Protein AF-A0A3C1GCQ4-F1 (afdb_monomer_lite)

Sequence (114 aa):
MNPYHAIEAIGIVISGLLFYSYTHSWFPPVHPRSRLRRALLNGVAFGGITVAMMIARIEVEPGIFIDARAVPVALIALFEGGPAGLVAALVGAAYRLWLGGSGAWPGVASLIGT

Structure (mmCIF, N/CA/C/O backbone):
data_AF-A0A3C1GCQ4-F1
#
_entry.id   AF-A0A3C1GCQ4-F1
#
loop_
_atom_site.group_PDB
_atom_site.id
_atom_site.type_symbol
_atom_site.label_atom_id
_atom_site.label_alt_id
_atom_site.label_comp_id
_atom_site.label_asym_id
_atom_site.label_entity_id
_atom_site.label_seq_id
_atom_site.pdbx_PDB_ins_code
_atom_site.Cartn_x
_atom_site.Cartn_y
_atom_site.Cartn_z
_atom_site.occupancy
_atom_site.B_iso_or_equiv
_atom_site.auth_seq_id
_atom_site.auth_comp_id
_atom_site.auth_asym_id
_atom_site.auth_atom_id
_atom_site.pdbx_PDB_model_num
ATOM 1 N N . MET A 1 1 ? -4.454 -29.380 18.403 1.00 55.88 1 MET A N 1
ATOM 2 C CA . MET A 1 1 ? -4.109 -28.590 17.201 1.00 55.88 1 MET A CA 1
ATOM 3 C C . MET A 1 1 ? -4.646 -29.342 15.998 1.00 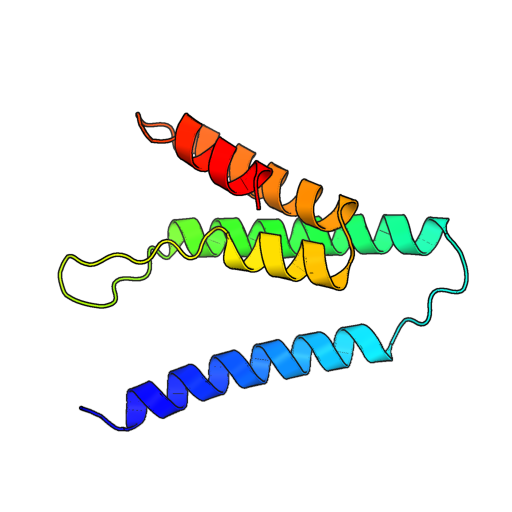55.88 1 MET A C 1
ATOM 5 O O . MET A 1 1 ? -4.299 -30.503 15.827 1.00 55.88 1 MET A O 1
ATOM 9 N N . ASN A 1 2 ? -5.568 -28.740 15.250 1.00 65.25 2 ASN A N 1
ATOM 10 C CA . ASN A 1 2 ? -6.260 -29.403 14.148 1.00 65.25 2 ASN A CA 1
ATOM 11 C C . ASN A 1 2 ? -5.382 -29.373 12.881 1.00 65.25 2 ASN A C 1
ATOM 13 O O . ASN A 1 2 ? -5.068 -28.279 12.411 1.00 65.25 2 ASN A O 1
ATOM 17 N N . PRO A 1 3 ? -5.000 -30.527 12.302 1.00 73.38 3 PRO A N 1
ATOM 18 C CA . PRO A 1 3 ? -4.063 -30.596 11.171 1.00 73.38 3 PRO A CA 1
ATOM 19 C C . PRO A 1 3 ? -4.578 -29.890 9.903 1.00 73.38 3 PRO A C 1
ATOM 21 O O . PRO A 1 3 ? -3.796 -29.505 9.041 1.00 73.38 3 PRO A O 1
ATOM 24 N N . TYR A 1 4 ? -5.887 -29.655 9.823 1.00 74.00 4 TYR A N 1
ATOM 25 C CA . TYR A 1 4 ? -6.570 -28.994 8.711 1.00 74.00 4 TYR A CA 1
ATOM 26 C C . TYR A 1 4 ? -6.123 -27.536 8.495 1.00 74.00 4 TYR A C 1
ATO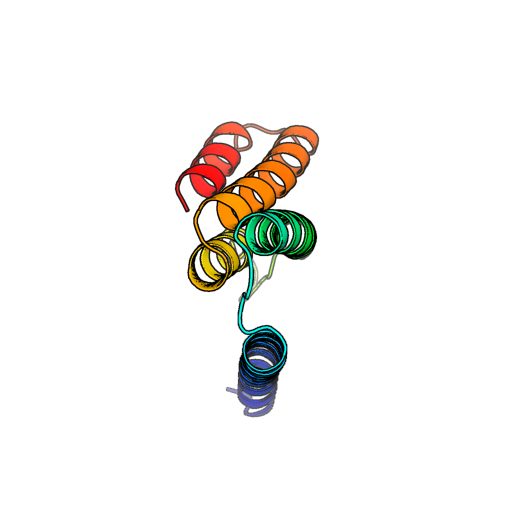M 28 O O . TYR A 1 4 ? -5.943 -27.116 7.358 1.00 74.00 4 TYR A O 1
ATOM 36 N N . HIS A 1 5 ? -5.833 -26.793 9.570 1.00 69.50 5 HIS A N 1
ATOM 37 C CA . HIS A 1 5 ? -5.415 -25.385 9.468 1.00 69.50 5 HIS A CA 1
ATOM 38 C C . HIS A 1 5 ? -3.977 -25.246 8.946 1.00 69.50 5 HIS A C 1
ATOM 40 O O . HIS A 1 5 ? -3.644 -24.291 8.247 1.00 69.50 5 HIS A O 1
ATOM 46 N N . ALA A 1 6 ? -3.117 -26.226 9.250 1.00 75.75 6 ALA A N 1
ATOM 47 C CA . ALA A 1 6 ? -1.756 -26.266 8.724 1.00 75.75 6 ALA A CA 1
ATOM 48 C C . ALA A 1 6 ? -1.759 -26.498 7.204 1.00 75.75 6 ALA A C 1
ATOM 50 O O . ALA A 1 6 ? -0.964 -25.901 6.483 1.00 75.75 6 ALA A O 1
ATOM 51 N N . ILE A 1 7 ? -2.688 -27.322 6.713 1.00 80.69 7 ILE A N 1
ATOM 52 C CA . ILE A 1 7 ? -2.835 -27.621 5.285 1.00 80.69 7 ILE A CA 1
ATOM 53 C C . ILE A 1 7 ? -3.346 -26.392 4.515 1.00 80.69 7 ILE A C 1
ATOM 55 O O . ILE A 1 7 ? -2.807 -26.078 3.454 1.00 80.69 7 ILE A O 1
ATOM 59 N N . GLU A 1 8 ? -4.316 -25.652 5.060 1.00 75.50 8 GLU A N 1
ATOM 60 C CA . GLU A 1 8 ? -4.823 -24.412 4.448 1.00 75.50 8 GLU A CA 1
ATOM 61 C C . GLU A 1 8 ? -3.738 -23.329 4.346 1.00 75.50 8 GLU A C 1
ATOM 63 O O . GLU A 1 8 ? -3.557 -22.726 3.284 1.00 75.50 8 GLU A O 1
ATOM 68 N N . ALA A 1 9 ? -2.945 -23.140 5.406 1.00 75.81 9 ALA A N 1
ATOM 69 C CA . ALA A 1 9 ? -1.842 -22.179 5.412 1.00 75.81 9 ALA A CA 1
ATOM 70 C C . ALA A 1 9 ? -0.760 -22.524 4.372 1.00 75.81 9 ALA A C 1
ATOM 72 O O . ALA A 1 9 ? -0.289 -21.649 3.642 1.00 75.81 9 ALA A O 1
ATOM 73 N N . ILE A 1 10 ? -0.401 -23.806 4.252 1.00 82.31 10 ILE A N 1
ATOM 74 C CA . ILE A 1 10 ? 0.576 -24.280 3.260 1.00 82.31 10 ILE A CA 1
ATOM 75 C C . ILE A 1 10 ? 0.048 -24.073 1.831 1.00 82.31 10 ILE A C 1
ATOM 77 O O . ILE A 1 10 ? 0.799 -23.638 0.956 1.00 82.31 10 ILE A O 1
ATOM 81 N N . GLY A 1 11 ? -1.245 -24.313 1.591 1.00 81.75 11 GLY A N 1
ATOM 82 C CA . GLY A 1 11 ? -1.873 -24.122 0.279 1.00 81.75 11 GLY A CA 1
ATOM 83 C C . GLY A 1 11 ? -1.862 -22.666 -0.196 1.00 81.75 11 GLY A C 1
ATOM 84 O O . GLY A 1 11 ? -1.582 -22.396 -1.369 1.00 81.75 11 GLY A O 1
ATOM 85 N N . ILE A 1 12 ? -2.092 -21.718 0.716 1.00 79.31 12 ILE A N 1
ATOM 86 C CA . ILE A 1 12 ? -2.036 -20.278 0.417 1.00 79.31 12 ILE A CA 1
ATOM 87 C C . ILE A 1 12 ? -0.607 -19.863 0.040 1.00 79.31 12 ILE A C 1
ATOM 89 O O . ILE A 1 12 ? -0.405 -19.172 -0.962 1.00 79.31 12 ILE A O 1
ATOM 93 N N . VAL A 1 13 ? 0.393 -20.339 0.788 1.00 78.12 13 VAL A N 1
ATOM 94 C CA . VAL A 1 13 ? 1.812 -20.043 0.527 1.00 78.12 13 VAL A CA 1
ATOM 95 C C . VAL A 1 13 ? 2.258 -20.606 -0.824 1.00 78.12 13 VAL A C 1
ATOM 97 O O . VAL A 1 13 ? 2.884 -19.894 -1.612 1.00 78.12 13 VAL A O 1
ATOM 100 N N . ILE A 1 14 ? 1.889 -21.852 -1.132 1.00 80.25 14 ILE A N 1
ATOM 101 C CA . ILE A 1 14 ? 2.220 -22.499 -2.410 1.00 80.25 14 ILE A CA 1
ATOM 102 C C . ILE A 1 14 ? 1.536 -21.784 -3.582 1.00 80.25 14 ILE A C 1
ATOM 104 O O . ILE A 1 14 ? 2.172 -21.562 -4.611 1.00 80.25 14 ILE A O 1
ATOM 108 N N . SER A 1 15 ? 0.282 -21.357 -3.426 1.00 73.44 15 SER A N 1
ATOM 109 C CA . SER A 1 15 ? -0.444 -20.617 -4.469 1.00 73.44 15 SER A CA 1
ATOM 110 C C . SER A 1 15 ? 0.210 -19.264 -4.771 1.00 73.44 15 SER A C 1
ATOM 112 O O . SER A 1 15 ? 0.353 -18.899 -5.937 1.00 73.44 15 SER A O 1
ATOM 114 N N . GLY A 1 16 ? 0.687 -18.555 -3.740 1.00 69.06 16 GLY A N 1
ATOM 115 C CA . GLY A 1 16 ? 1.456 -17.317 -3.903 1.00 69.06 16 GLY A CA 1
ATOM 116 C C . GLY A 1 16 ? 2.803 -17.534 -4.604 1.00 69.06 16 GLY A C 1
ATOM 117 O O . GLY A 1 16 ? 3.165 -16.772 -5.501 1.00 69.06 16 GLY A O 1
ATOM 118 N N . LEU A 1 17 ? 3.516 -18.611 -4.256 1.00 69.69 17 LEU A N 1
ATOM 119 C CA . LEU A 1 17 ? 4.782 -19.007 -4.890 1.00 69.69 17 LEU A CA 1
ATOM 120 C C . LEU A 1 17 ? 4.605 -19.389 -6.363 1.00 69.69 17 LEU A C 1
ATOM 122 O O . LEU A 1 17 ? 5.409 -18.988 -7.206 1.00 69.69 17 LEU A O 1
ATOM 126 N N . LEU A 1 18 ? 3.543 -20.129 -6.687 1.00 71.50 18 LEU A N 1
ATOM 127 C CA . LEU A 1 18 ? 3.219 -20.516 -8.059 1.00 71.50 18 LEU A CA 1
ATOM 128 C C . LEU A 1 18 ? 2.782 -19.315 -8.895 1.00 71.50 18 LEU A C 1
ATOM 130 O O . LEU A 1 18 ? 3.232 -19.171 -10.029 1.00 71.50 18 LEU A O 1
ATOM 134 N N . PHE A 1 19 ? 1.983 -18.411 -8.329 1.00 74.06 19 PHE A N 1
ATOM 135 C CA . PHE A 1 19 ? 1.616 -17.158 -8.985 1.00 74.06 19 PHE A CA 1
ATOM 136 C C . PHE A 1 19 ? 2.849 -16.293 -9.289 1.00 74.06 19 PHE A C 1
ATOM 138 O O . PHE A 1 19 ? 2.999 -15.772 -10.399 1.00 74.06 19 PHE A O 1
ATOM 145 N N . TYR A 1 20 ? 3.778 -16.201 -8.334 1.00 69.44 20 TYR A N 1
ATOM 146 C CA . TYR A 1 20 ? 5.049 -15.509 -8.522 1.00 69.44 20 TYR A CA 1
ATOM 147 C C . TYR A 1 20 ? 5.923 -16.170 -9.604 1.00 69.44 20 TYR A C 1
ATOM 149 O O . TYR A 1 20 ? 6.409 -15.490 -10.511 1.00 69.44 20 TYR A O 1
ATOM 157 N N . SER A 1 21 ? 6.069 -17.499 -9.568 1.00 67.81 21 SER A N 1
ATOM 158 C CA . SER A 1 21 ? 6.843 -18.272 -10.553 1.00 67.81 21 SER A CA 1
ATOM 159 C C . SER A 1 21 ? 6.270 -18.150 -11.973 1.00 67.81 21 SER A C 1
ATOM 161 O O . SER A 1 21 ? 7.009 -17.948 -12.944 1.00 67.81 21 SER A O 1
ATOM 163 N N . TYR A 1 22 ? 4.941 -18.178 -12.099 1.00 66.44 22 TYR A N 1
ATOM 164 C CA . TYR A 1 22 ? 4.249 -17.993 -13.371 1.00 66.44 22 TYR A CA 1
ATOM 165 C C . TYR A 1 22 ? 4.456 -16.578 -13.926 1.00 66.44 22 TYR A C 1
ATOM 167 O O . TYR A 1 22 ? 4.734 -16.404 -15.110 1.00 66.44 22 TYR A O 1
ATOM 175 N N . THR A 1 23 ? 4.432 -15.567 -13.054 1.00 60.25 23 THR A N 1
ATOM 176 C CA . THR A 1 23 ? 4.666 -14.166 -13.437 1.00 60.25 23 THR A CA 1
ATOM 177 C C . THR A 1 23 ? 6.120 -13.913 -13.862 1.00 60.25 23 THR A C 1
ATOM 179 O O . THR A 1 23 ? 6.365 -13.180 -14.822 1.00 60.25 23 THR A O 1
ATOM 182 N N . HIS A 1 24 ? 7.095 -14.547 -13.202 1.00 57.09 24 HIS A N 1
ATOM 183 C CA . HIS A 1 24 ? 8.521 -14.378 -13.502 1.00 57.09 24 HIS A CA 1
ATOM 184 C C . HIS A 1 24 ? 8.951 -15.059 -14.818 1.00 57.09 24 HIS A C 1
ATOM 186 O O . HIS A 1 24 ? 9.833 -14.557 -15.515 1.00 57.09 24 HIS A O 1
ATOM 192 N N . SER A 1 25 ? 8.330 -16.186 -15.190 1.00 59.47 25 SER A N 1
ATOM 193 C CA . SER A 1 25 ? 8.714 -16.950 -16.394 1.00 59.47 25 SER A CA 1
ATOM 194 C C . SER A 1 25 ? 8.242 -16.339 -17.722 1.00 59.47 25 SER A C 1
ATOM 196 O O . SER A 1 25 ? 8.822 -16.640 -18.763 1.00 59.47 25 SER A O 1
ATOM 198 N N . TRP A 1 26 ? 7.243 -15.449 -17.707 1.00 52.25 26 TRP A N 1
ATOM 199 C CA . TRP A 1 26 ? 6.629 -14.921 -18.935 1.00 52.25 26 TRP A CA 1
ATOM 200 C C . TRP A 1 26 ? 7.232 -13.613 -19.474 1.00 52.25 26 TRP A C 1
ATOM 202 O O . TRP A 1 26 ? 6.909 -13.227 -20.597 1.00 52.25 26 TRP A O 1
ATOM 212 N N . PHE A 1 27 ? 8.110 -12.911 -18.742 1.00 45.22 27 PHE A N 1
ATOM 213 C CA . PHE A 1 27 ? 8.571 -11.577 -19.169 1.00 45.22 27 PHE A CA 1
ATOM 214 C C . PHE A 1 27 ? 10.066 -11.303 -18.938 1.00 45.22 27 PHE A C 1
ATOM 216 O O . PHE A 1 27 ? 10.408 -10.450 -18.109 1.00 45.22 27 PHE A O 1
ATOM 223 N N . PRO A 1 28 ? 10.978 -11.916 -19.718 1.00 52.94 28 PRO A N 1
ATOM 224 C CA . PRO A 1 28 ? 12.326 -11.378 -19.866 1.00 52.94 28 PRO A CA 1
ATOM 225 C C . PRO A 1 28 ? 12.225 -9.945 -20.439 1.00 52.94 28 PRO A C 1
ATOM 227 O O . PRO A 1 28 ? 11.665 -9.737 -21.518 1.00 52.94 28 PRO A O 1
ATOM 230 N N . PRO A 1 29 ? 12.680 -8.907 -19.717 1.00 52.66 29 PRO A N 1
ATOM 231 C CA . PRO A 1 29 ? 12.478 -7.527 -20.136 1.00 52.66 29 PRO A CA 1
ATOM 232 C C . PRO A 1 29 ? 13.458 -7.153 -21.251 1.00 52.66 29 PRO A C 1
ATOM 234 O O . PRO A 1 29 ? 14.650 -7.011 -21.003 1.00 52.66 29 PRO A O 1
ATOM 237 N N . VAL A 1 30 ? 12.938 -6.937 -22.462 1.00 59.62 30 VAL A N 1
ATOM 238 C CA . VAL A 1 30 ? 13.737 -6.519 -23.629 1.00 59.62 30 VAL A CA 1
ATOM 239 C C . VAL A 1 30 ? 13.925 -4.985 -23.693 1.00 59.62 30 VAL A C 1
ATOM 241 O O . VAL A 1 30 ? 14.829 -4.532 -24.380 1.00 59.62 30 VAL A O 1
ATOM 244 N N . HIS A 1 31 ? 13.134 -4.158 -22.974 1.00 61.78 31 HIS A N 1
ATOM 245 C CA . HIS A 1 31 ? 13.255 -2.678 -22.974 1.00 61.78 31 HIS A CA 1
ATOM 246 C C . HIS A 1 31 ? 12.937 -2.000 -21.608 1.00 61.78 31 HIS A C 1
ATOM 248 O O . HIS A 1 31 ? 12.029 -2.439 -20.900 1.00 61.78 31 HIS A O 1
ATOM 254 N N . PRO A 1 32 ? 13.583 -0.868 -21.239 1.00 61.72 32 PRO A N 1
ATOM 255 C CA . PRO A 1 32 ? 13.376 -0.188 -19.945 1.00 61.72 32 PRO A CA 1
ATOM 256 C C . PRO A 1 32 ? 11.968 0.397 -19.724 1.00 61.72 32 PRO A C 1
ATOM 258 O O . PRO A 1 32 ? 11.440 0.354 -18.613 1.00 61.72 32 PRO A O 1
ATOM 261 N N . ARG A 1 33 ? 11.319 0.922 -20.775 1.00 72.12 33 ARG A N 1
ATOM 262 C CA . ARG A 1 33 ? 9.962 1.503 -20.675 1.00 72.12 33 ARG A CA 1
ATOM 263 C C . ARG A 1 33 ? 8.882 0.460 -20.371 1.00 72.12 33 ARG A C 1
ATOM 265 O O . ARG A 1 33 ? 7.917 0.779 -19.679 1.00 72.12 33 ARG A O 1
ATOM 272 N N . SER A 1 34 ? 9.030 -0.776 -20.854 1.00 75.06 34 SER A N 1
ATOM 273 C CA . SER A 1 34 ? 8.065 -1.842 -20.558 1.00 75.06 34 SER A CA 1
ATOM 274 C C . SER A 1 34 ? 8.192 -2.343 -19.118 1.00 75.06 34 SER A C 1
ATOM 276 O O . SER A 1 34 ? 7.170 -2.658 -18.510 1.00 75.06 34 SER A O 1
ATOM 278 N N . ARG A 1 35 ? 9.406 -2.323 -18.542 1.00 78.00 35 ARG A N 1
ATOM 279 C CA . ARG A 1 35 ? 9.632 -2.599 -17.112 1.00 78.00 35 ARG A CA 1
ATOM 280 C C . ARG A 1 35 ? 8.867 -1.634 -16.220 1.00 78.00 35 ARG A C 1
ATOM 282 O O . ARG A 1 35 ? 8.152 -2.090 -15.339 1.00 78.00 35 ARG A O 1
ATOM 289 N N . LEU A 1 36 ? 8.976 -0.324 -16.462 1.00 83.06 36 LEU A N 1
ATOM 290 C CA . LEU A 1 36 ? 8.287 0.662 -15.626 1.00 83.06 36 LEU A CA 1
ATOM 291 C C . LEU A 1 36 ? 6.767 0.488 -15.706 1.00 83.06 36 LEU A C 1
ATOM 293 O O . LEU A 1 36 ? 6.102 0.453 -14.680 1.00 83.06 36 LEU A O 1
ATOM 297 N N . ARG A 1 37 ? 6.213 0.304 -16.912 1.00 84.38 37 ARG A N 1
ATOM 298 C CA . ARG A 1 37 ? 4.768 0.082 -17.073 1.00 84.38 37 ARG A CA 1
ATOM 299 C C . ARG A 1 37 ? 4.292 -1.163 -16.320 1.00 84.38 37 ARG A C 1
ATOM 301 O O . ARG A 1 37 ? 3.242 -1.119 -15.689 1.00 84.38 37 ARG A O 1
ATOM 308 N N . ARG A 1 38 ? 5.064 -2.254 -16.370 1.00 84.06 38 ARG A N 1
ATOM 309 C CA . ARG A 1 38 ? 4.755 -3.487 -15.636 1.00 84.06 38 ARG A CA 1
ATOM 310 C C . ARG A 1 38 ? 4.834 -3.277 -14.123 1.00 84.06 38 ARG A C 1
ATOM 312 O O . ARG A 1 38 ? 3.894 -3.641 -13.429 1.00 84.06 38 ARG A O 1
ATOM 319 N N . ALA A 1 39 ? 5.887 -2.619 -13.640 1.00 86.94 39 ALA A N 1
ATOM 320 C CA . ALA A 1 39 ? 6.058 -2.283 -12.230 1.00 86.94 39 ALA A CA 1
ATOM 321 C C . ALA A 1 39 ? 4.886 -1.446 -11.690 1.00 86.94 39 ALA A C 1
ATOM 323 O O . ALA A 1 39 ? 4.369 -1.740 -10.619 1.00 86.94 39 ALA A O 1
ATOM 324 N N . LEU A 1 40 ? 4.411 -0.452 -12.449 1.00 90.06 40 LEU A N 1
ATOM 325 C CA . LEU A 1 40 ? 3.255 0.360 -12.054 1.00 90.06 40 LEU A CA 1
ATOM 326 C C . LEU A 1 40 ? 1.959 -0.465 -12.003 1.00 90.06 40 LEU A C 1
ATOM 328 O O . LEU A 1 40 ? 1.228 -0.379 -11.021 1.00 90.06 40 LEU A O 1
ATOM 332 N N . LEU A 1 41 ? 1.682 -1.283 -13.026 1.00 88.94 41 LEU A N 1
ATOM 333 C CA . LEU A 1 41 ? 0.484 -2.136 -13.065 1.00 88.94 41 LEU A CA 1
ATOM 334 C C . LEU A 1 41 ? 0.468 -3.142 -11.907 1.00 88.94 41 LEU A C 1
ATOM 336 O O . LEU A 1 41 ? -0.533 -3.266 -11.201 1.00 88.94 41 LEU A O 1
ATOM 340 N N . ASN A 1 42 ? 1.597 -3.810 -11.683 1.00 85.69 42 ASN A N 1
ATOM 341 C CA . ASN A 1 42 ? 1.751 -4.787 -10.612 1.00 85.69 42 ASN A CA 1
ATOM 342 C C . ASN A 1 42 ? 1.717 -4.115 -9.231 1.00 85.69 42 ASN A C 1
ATOM 344 O O . ASN A 1 42 ? 1.085 -4.637 -8.316 1.00 85.69 42 ASN A O 1
ATOM 348 N N . GLY A 1 43 ? 2.296 -2.919 -9.09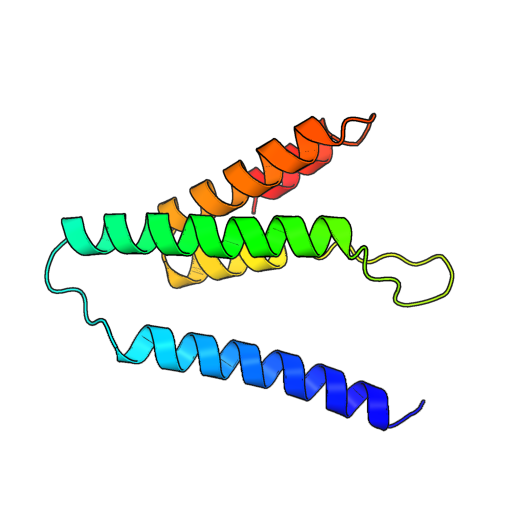7 1.00 92.56 43 GLY A N 1
ATOM 349 C CA . GLY A 1 43 ? 2.193 -2.098 -7.892 1.00 92.56 43 GLY A CA 1
ATOM 350 C C . GLY A 1 43 ? 0.749 -1.724 -7.550 1.00 92.56 43 GLY A C 1
ATOM 351 O O . GLY A 1 43 ? 0.344 -1.859 -6.399 1.00 92.56 43 GLY A O 1
ATOM 352 N N . VAL A 1 44 ? -0.072 -1.330 -8.532 1.00 92.94 44 VAL A N 1
ATOM 353 C CA . VAL A 1 44 ? -1.505 -1.055 -8.296 1.00 92.94 44 VAL A CA 1
ATOM 354 C C . VAL A 1 44 ? -2.243 -2.319 -7.853 1.00 92.94 44 VAL A C 1
ATOM 356 O O . VAL A 1 44 ? -3.011 -2.271 -6.892 1.00 92.94 44 VAL A O 1
ATOM 359 N N . ALA A 1 45 ? -1.990 -3.455 -8.510 1.00 90.38 45 ALA A N 1
ATOM 360 C CA . ALA A 1 45 ? -2.623 -4.724 -8.158 1.00 90.38 45 ALA A CA 1
ATOM 361 C C . ALA A 1 45 ? -2.293 -5.149 -6.716 1.00 90.38 45 ALA A C 1
ATOM 363 O O . ALA A 1 45 ? -3.199 -5.440 -5.933 1.00 90.38 45 ALA A O 1
ATOM 364 N N . PHE A 1 46 ? -1.013 -5.110 -6.331 1.00 91.69 46 PHE A N 1
ATOM 365 C CA . PHE A 1 46 ? -0.583 -5.429 -4.966 1.00 91.69 46 PHE A CA 1
ATOM 366 C C . PHE A 1 46 ? -1.033 -4.381 -3.943 1.00 91.69 46 PHE A C 1
ATOM 368 O O . PHE A 1 46 ? -1.372 -4.746 -2.820 1.00 91.69 46 PHE A O 1
ATOM 375 N N . GLY A 1 47 ? -1.149 -3.111 -4.334 1.00 93.31 47 GLY A N 1
ATOM 376 C CA . GLY A 1 47 ? -1.802 -2.083 -3.524 1.00 93.31 47 GLY A CA 1
ATOM 377 C C . GLY A 1 47 ? -3.260 -2.430 -3.208 1.00 93.31 47 GLY A C 1
ATOM 378 O O . GLY A 1 47 ? -3.699 -2.282 -2.069 1.00 93.31 47 GLY A O 1
ATOM 379 N N . GLY A 1 48 ? -3.996 -2.979 -4.179 1.00 92.50 48 GLY A N 1
ATOM 380 C CA . GLY A 1 48 ? -5.341 -3.521 -3.962 1.00 92.50 48 GLY A CA 1
ATOM 381 C C . GLY A 1 48 ? -5.364 -4.687 -2.967 1.00 92.50 48 GLY A C 1
ATOM 382 O O . GLY A 1 48 ? -6.229 -4.735 -2.093 1.00 92.50 48 GLY A O 1
ATOM 383 N N . ILE A 1 49 ? -4.377 -5.587 -3.030 1.00 91.19 49 ILE A N 1
ATOM 384 C CA . ILE A 1 49 ? -4.224 -6.681 -2.053 1.00 91.19 49 ILE A CA 1
ATOM 385 C C . ILE A 1 49 ? -3.928 -6.121 -0.654 1.00 91.19 49 ILE A C 1
ATOM 387 O O . ILE A 1 49 ? -4.511 -6.584 0.325 1.00 91.19 49 ILE A O 1
ATOM 391 N N . THR A 1 50 ? -3.086 -5.091 -0.540 1.00 93.25 50 THR A N 1
ATOM 392 C CA . THR A 1 50 ? -2.845 -4.386 0.729 1.00 93.25 50 THR A CA 1
ATOM 393 C C . THR A 1 50 ? -4.137 -3.815 1.310 1.00 93.25 50 THR A C 1
ATOM 395 O O . THR A 1 50 ? -4.388 -3.976 2.505 1.00 93.25 50 THR A O 1
ATOM 398 N N . VAL A 1 51 ? -4.992 -3.205 0.486 1.00 92.56 51 VAL A N 1
ATOM 399 C CA . VAL A 1 51 ? -6.315 -2.726 0.922 1.00 92.56 51 VAL A CA 1
ATOM 400 C C . VAL A 1 51 ? -7.195 -3.884 1.397 1.00 92.56 51 VAL A C 1
ATOM 402 O O . VAL A 1 51 ? -7.784 -3.799 2.474 1.00 92.56 51 VAL A O 1
ATOM 405 N N . ALA A 1 52 ? -7.235 -4.993 0.656 1.00 89.94 52 ALA A N 1
ATOM 406 C CA . ALA A 1 52 ? -7.984 -6.182 1.059 1.00 89.94 52 ALA A CA 1
ATOM 407 C C . ALA A 1 52 ? -7.498 -6.742 2.410 1.00 89.94 52 ALA A C 1
ATOM 409 O O . ALA A 1 52 ? -8.320 -7.063 3.266 1.00 89.94 52 ALA A O 1
ATOM 410 N N . MET A 1 53 ? -6.181 -6.778 2.648 1.00 87.00 53 MET A N 1
ATOM 411 C CA . MET A 1 53 ? -5.593 -7.179 3.935 1.00 87.00 53 MET A CA 1
ATOM 412 C C . MET A 1 53 ? -5.995 -6.240 5.081 1.00 87.00 53 MET A C 1
ATOM 414 O O . MET A 1 53 ? -6.282 -6.703 6.185 1.00 87.00 53 MET A O 1
ATOM 418 N N . MET A 1 54 ? -6.067 -4.928 4.830 1.00 87.31 54 MET A N 1
ATOM 419 C CA . MET A 1 54 ? -6.543 -3.968 5.834 1.00 87.31 54 MET A CA 1
ATOM 420 C C . MET A 1 54 ? -8.021 -4.163 6.185 1.00 87.31 54 MET A C 1
ATOM 422 O O . MET A 1 54 ? -8.399 -3.941 7.334 1.00 87.31 54 MET A O 1
ATOM 426 N N . ILE A 1 55 ? -8.849 -4.563 5.215 1.00 86.00 55 ILE A N 1
ATOM 427 C CA . ILE A 1 55 ? -10.275 -4.844 5.433 1.00 86.00 55 ILE A CA 1
ATOM 428 C C . ILE A 1 55 ? -10.449 -6.155 6.200 1.00 86.00 55 ILE A C 1
ATOM 430 O O . ILE A 1 55 ? -11.214 -6.197 7.161 1.00 86.00 55 ILE A O 1
ATOM 434 N N . ALA A 1 56 ? -9.726 -7.200 5.789 1.00 81.00 56 ALA A N 1
ATOM 435 C CA . ALA A 1 56 ? -9.881 -8.550 6.315 1.00 81.00 56 ALA A CA 1
ATOM 436 C C . ALA A 1 56 ? -9.551 -8.667 7.808 1.00 81.00 56 ALA A C 1
ATOM 438 O O . ALA A 1 56 ? -10.119 -9.540 8.451 1.00 81.00 56 ALA A O 1
ATOM 439 N N . ARG A 1 57 ? -8.658 -7.810 8.342 1.00 74.62 57 ARG A N 1
ATOM 440 C CA . ARG A 1 57 ? -8.224 -7.791 9.757 1.00 74.62 57 ARG A CA 1
ATOM 441 C C . ARG A 1 57 ? -8.119 -9.200 10.348 1.00 74.62 57 ARG A C 1
ATOM 443 O O . ARG A 1 57 ? -8.957 -9.612 11.141 1.00 74.62 57 ARG A O 1
ATOM 450 N N . ILE A 1 58 ? -7.087 -9.925 9.925 1.00 70.44 58 ILE A N 1
ATOM 451 C CA . ILE A 1 58 ? -6.908 -11.345 10.239 1.00 70.44 58 ILE A CA 1
ATOM 452 C C . ILE A 1 58 ? -6.795 -11.533 11.759 1.00 70.44 58 ILE A C 1
ATOM 454 O O . ILE A 1 58 ? -5.801 -11.136 12.370 1.00 70.44 58 ILE A O 1
ATOM 458 N N . GLU A 1 59 ? -7.823 -12.133 12.354 1.00 76.50 59 GLU A N 1
ATOM 459 C CA . GLU A 1 59 ? -7.856 -12.558 13.753 1.00 76.50 59 GLU A CA 1
ATOM 460 C C . GLU A 1 59 ? -7.296 -13.979 13.850 1.00 76.50 59 GLU A C 1
ATOM 462 O O . GLU A 1 59 ? -7.750 -14.882 13.147 1.00 76.50 59 GLU A O 1
ATOM 467 N N . VAL A 1 60 ? -6.269 -14.167 14.678 1.00 75.00 60 VAL A N 1
ATOM 468 C CA . VAL A 1 60 ? -5.568 -15.459 14.813 1.00 75.00 60 VAL A CA 1
ATOM 469 C C . VAL A 1 60 ? -5.971 -16.183 16.091 1.00 75.00 60 VAL A C 1
ATOM 471 O O . VAL A 1 60 ? -6.086 -17.405 16.100 1.00 75.00 60 VAL A O 1
ATOM 474 N N . GLU A 1 61 ? -6.255 -15.423 17.143 1.00 76.88 61 GLU A N 1
ATOM 475 C CA . GLU A 1 61 ? -6.891 -15.882 18.376 1.00 76.88 61 GLU A CA 1
ATOM 476 C C . GLU A 1 61 ? -7.920 -14.834 18.813 1.00 76.88 61 GLU A C 1
ATOM 478 O O . GLU A 1 61 ? -7.795 -13.684 18.387 1.00 76.88 61 GLU A O 1
ATOM 483 N N . PRO A 1 62 ? -8.902 -15.179 19.670 1.00 78.12 62 PRO A N 1
ATOM 484 C CA . PRO A 1 62 ? -9.890 -14.223 20.160 1.00 78.12 62 PRO A CA 1
ATOM 485 C C . PRO A 1 62 ? -9.230 -12.951 20.718 1.00 78.12 62 PRO A C 1
ATOM 487 O O . PRO A 1 62 ? -8.563 -12.985 21.753 1.00 78.12 62 PRO A O 1
ATOM 490 N N . GLY A 1 63 ? -9.402 -11.828 20.020 1.00 75.88 63 GLY A N 1
ATOM 491 C CA . GLY A 1 63 ? -8.817 -10.529 20.370 1.00 75.88 63 GLY A CA 1
ATOM 492 C C . GLY A 1 63 ? -7.371 -10.280 19.906 1.00 75.88 63 GLY A C 1
ATOM 493 O O . GLY A 1 63 ? -6.866 -9.176 20.124 1.00 75.88 63 GLY A O 1
ATOM 494 N N . ILE A 1 64 ? -6.707 -11.238 19.246 1.00 75.88 64 ILE A N 1
ATOM 495 C CA . ILE A 1 64 ? -5.364 -11.080 18.658 1.00 75.88 64 ILE A CA 1
ATOM 496 C C . ILE A 1 64 ? -5.480 -10.889 17.143 1.00 75.88 64 ILE A C 1
ATOM 498 O O . ILE A 1 64 ? -5.725 -11.831 16.387 1.00 75.88 64 ILE A O 1
ATOM 502 N N . PHE A 1 65 ? -5.225 -9.660 16.694 1.00 77.88 65 PHE A N 1
ATOM 503 C CA . PHE A 1 65 ? -5.224 -9.288 15.280 1.00 77.88 65 PHE A CA 1
ATOM 504 C C . PHE A 1 65 ? -3.798 -9.183 14.741 1.00 77.88 65 PHE A C 1
ATOM 506 O O . PHE A 1 65 ? -2.956 -8.503 15.332 1.00 77.88 65 PHE A O 1
ATOM 513 N N . ILE A 1 66 ? -3.540 -9.800 13.587 1.00 77.81 66 ILE A N 1
ATOM 514 C CA . ILE A 1 66 ? -2.276 -9.649 12.862 1.00 77.81 66 ILE A CA 1
ATOM 515 C C . ILE A 1 66 ? -2.402 -8.564 11.795 1.00 77.81 66 ILE A C 1
ATOM 517 O O . ILE A 1 66 ? -3.338 -8.530 10.994 1.00 77.81 66 ILE A O 1
ATOM 521 N N . ASP A 1 67 ? -1.398 -7.693 11.753 1.00 80.81 67 ASP A N 1
ATOM 522 C CA . ASP A 1 67 ? -1.272 -6.647 10.750 1.00 80.81 67 ASP A CA 1
ATOM 523 C C . ASP A 1 67 ? -0.524 -7.145 9.503 1.00 80.81 67 ASP A C 1
ATOM 525 O O . ASP A 1 67 ? 0.697 -7.046 9.394 1.00 80.81 67 ASP A O 1
ATOM 529 N N . ALA A 1 68 ? -1.270 -7.684 8.540 1.00 83.88 68 ALA A N 1
ATOM 530 C CA . ALA A 1 68 ? -0.713 -8.221 7.298 1.00 83.88 68 ALA A CA 1
ATOM 531 C C . ALA A 1 68 ? -0.539 -7.167 6.182 1.00 83.88 68 ALA A C 1
ATOM 533 O O . ALA A 1 68 ? -0.187 -7.514 5.052 1.00 83.88 68 ALA A O 1
ATOM 534 N N . ARG A 1 69 ? -0.780 -5.874 6.450 1.00 88.94 69 ARG A N 1
ATOM 535 C CA . ARG A 1 69 ? -0.878 -4.848 5.391 1.00 88.94 69 ARG A CA 1
ATOM 536 C C . ARG A 1 69 ? 0.433 -4.585 4.637 1.00 88.94 69 ARG A C 1
ATOM 538 O O . ARG A 1 69 ? 0.395 -4.196 3.471 1.00 88.94 69 ARG A O 1
ATOM 545 N N . ALA A 1 70 ? 1.573 -4.789 5.299 1.00 89.50 70 ALA A N 1
ATOM 546 C CA . ALA A 1 70 ? 2.905 -4.565 4.732 1.00 89.50 70 ALA A CA 1
ATOM 547 C C . ALA A 1 70 ? 3.362 -5.709 3.811 1.00 89.50 70 ALA A C 1
ATOM 549 O O . ALA A 1 70 ? 4.202 -5.504 2.940 1.00 89.50 70 ALA A O 1
ATOM 550 N N . VAL A 1 71 ? 2.783 -6.907 3.955 1.00 89.94 71 VAL A N 1
ATOM 551 C CA . VAL A 1 71 ? 3.220 -8.101 3.216 1.00 89.94 71 VAL A CA 1
ATOM 552 C C . VAL A 1 71 ? 3.135 -7.906 1.695 1.00 89.94 71 VAL A C 1
ATOM 554 O O . VAL A 1 71 ? 4.135 -8.155 1.021 1.00 89.94 71 VAL A O 1
ATOM 557 N N . PRO A 1 72 ? 2.023 -7.412 1.112 1.00 89.88 72 PRO A N 1
ATOM 558 C CA . PRO A 1 72 ? 1.948 -7.236 -0.337 1.00 89.88 72 PRO A CA 1
ATOM 559 C C . PRO A 1 72 ? 2.897 -6.139 -0.847 1.00 89.88 72 PRO A C 1
ATOM 561 O O . PRO A 1 72 ? 3.467 -6.285 -1.926 1.00 89.88 72 PRO A O 1
ATOM 564 N N . VAL A 1 73 ? 3.121 -5.078 -0.060 1.00 92.69 73 VAL A N 1
ATOM 565 C CA . VAL A 1 73 ? 4.069 -4.000 -0.394 1.00 92.69 73 VAL A CA 1
ATOM 566 C C . VAL A 1 73 ? 5.499 -4.540 -0.455 1.00 92.69 73 VAL A C 1
ATOM 568 O O . VAL A 1 73 ? 6.178 -4.349 -1.463 1.00 92.69 73 VAL A O 1
ATOM 571 N N . ALA A 1 74 ? 5.928 -5.285 0.568 1.00 90.19 74 ALA A N 1
ATOM 572 C CA . ALA A 1 74 ? 7.262 -5.881 0.621 1.00 90.19 74 ALA A CA 1
ATOM 573 C C . ALA A 1 74 ? 7.497 -6.859 -0.539 1.00 90.19 74 ALA A C 1
ATOM 575 O O . ALA A 1 74 ? 8.546 -6.832 -1.183 1.00 90.19 74 ALA A O 1
ATOM 576 N N . LEU A 1 75 ? 6.505 -7.703 -0.844 1.00 87.94 75 LEU A N 1
ATOM 577 C CA . LEU A 1 75 ? 6.609 -8.680 -1.928 1.00 87.94 75 LEU A CA 1
ATOM 578 C C . LEU A 1 75 ? 6.757 -8.002 -3.289 1.00 87.94 75 LEU A C 1
ATOM 580 O O . LEU A 1 75 ? 7.620 -8.386 -4.077 1.00 87.94 75 LEU A O 1
ATOM 584 N N . ILE A 1 76 ? 5.958 -6.973 -3.576 1.00 89.81 76 ILE A N 1
ATOM 585 C CA . ILE A 1 76 ? 6.044 -6.314 -4.879 1.00 89.81 76 ILE A CA 1
ATOM 586 C C . ILE A 1 76 ? 7.283 -5.426 -5.008 1.00 89.81 76 ILE A C 1
ATOM 588 O O . ILE A 1 76 ? 7.865 -5.355 -6.091 1.00 89.81 76 ILE A O 1
ATOM 592 N N . ALA A 1 77 ? 7.737 -4.817 -3.909 1.00 89.56 77 ALA A N 1
ATOM 593 C CA . ALA A 1 77 ? 9.016 -4.118 -3.856 1.00 89.56 77 ALA A CA 1
ATOM 594 C C . ALA A 1 77 ? 10.185 -5.074 -4.143 1.00 89.56 77 ALA A C 1
ATOM 596 O O . ALA A 1 77 ? 11.079 -4.736 -4.920 1.00 89.56 77 ALA A O 1
ATOM 597 N N . LEU A 1 78 ? 10.149 -6.283 -3.574 1.00 84.06 78 LEU A N 1
ATOM 598 C CA . LEU A 1 78 ? 11.161 -7.316 -3.788 1.00 84.06 78 LEU A CA 1
ATOM 599 C C . LEU A 1 78 ? 11.175 -7.825 -5.239 1.00 84.06 78 LEU A C 1
ATOM 601 O O . LEU A 1 78 ? 12.246 -8.029 -5.808 1.00 84.06 78 LEU A O 1
ATOM 605 N N . PHE A 1 79 ? 10.002 -8.027 -5.841 1.00 81.50 79 PHE A N 1
ATOM 606 C CA . PHE A 1 79 ? 9.877 -8.680 -7.147 1.00 81.50 79 PHE A CA 1
ATOM 607 C C . PHE A 1 79 ? 9.929 -7.735 -8.353 1.00 81.50 79 PHE A C 1
ATOM 609 O O . PHE A 1 79 ? 10.503 -8.088 -9.383 1.00 81.50 79 PHE A O 1
ATOM 616 N N . GLU A 1 80 ? 9.351 -6.539 -8.251 1.00 81.19 80 GLU A N 1
ATOM 617 C CA . GLU A 1 80 ? 9.299 -5.556 -9.348 1.00 81.19 80 GLU A CA 1
ATOM 618 C C . GLU A 1 80 ? 10.152 -4.306 -9.070 1.00 81.19 80 GLU A C 1
ATOM 620 O O . GLU A 1 80 ? 10.331 -3.457 -9.949 1.00 81.19 80 GLU A O 1
ATOM 625 N N . GLY A 1 81 ? 10.734 -4.209 -7.872 1.00 85.50 81 GLY A N 1
ATOM 626 C CA . GLY A 1 81 ? 11.600 -3.115 -7.451 1.00 85.50 81 GLY A CA 1
ATOM 627 C C . GLY A 1 81 ? 10.852 -1.954 -6.792 1.00 85.50 81 GLY A C 1
ATOM 628 O O . GLY A 1 81 ? 9.621 -1.901 -6.730 1.00 85.50 81 GLY A O 1
ATOM 629 N N . GLY A 1 82 ? 11.633 -0.968 -6.341 1.00 89.44 82 GLY A N 1
ATOM 630 C CA . GLY A 1 82 ? 11.149 0.197 -5.592 1.00 89.44 82 GLY A CA 1
ATOM 631 C C . GLY A 1 82 ? 9.941 0.929 -6.197 1.00 89.44 82 GLY A C 1
ATOM 632 O O . GLY A 1 82 ? 9.022 1.243 -5.446 1.00 89.44 82 GLY A O 1
ATOM 633 N N . PRO A 1 83 ? 9.856 1.169 -7.524 1.00 90.75 83 PRO A N 1
ATOM 634 C CA . PRO A 1 83 ? 8.695 1.842 -8.110 1.00 90.75 83 PRO A CA 1
ATOM 635 C C . PRO A 1 83 ? 7.372 1.095 -7.901 1.00 90.75 83 PRO A C 1
ATOM 637 O O . PRO A 1 83 ? 6.353 1.731 -7.648 1.00 90.75 83 PRO A O 1
ATOM 640 N N . ALA A 1 84 ? 7.371 -0.238 -7.984 1.00 90.69 84 ALA A N 1
ATOM 641 C CA . ALA A 1 84 ? 6.160 -1.029 -7.770 1.00 90.69 84 ALA A CA 1
ATOM 642 C C . ALA A 1 84 ? 5.757 -1.051 -6.291 1.00 90.69 84 ALA A C 1
ATOM 644 O O . ALA A 1 84 ? 4.582 -0.865 -5.973 1.00 90.69 84 ALA A O 1
ATOM 645 N N . GLY A 1 85 ? 6.746 -1.212 -5.401 1.00 93.69 85 GLY A N 1
ATOM 646 C CA . GLY A 1 85 ? 6.569 -1.116 -3.949 1.00 93.69 85 GLY A CA 1
ATOM 647 C C . GLY A 1 85 ? 5.968 0.222 -3.535 1.00 93.69 85 GLY A C 1
ATOM 648 O O . GLY A 1 85 ? 4.951 0.261 -2.849 1.00 93.69 85 GLY A O 1
ATOM 649 N N . LEU A 1 86 ? 6.524 1.319 -4.053 1.00 95.25 86 LEU A N 1
ATOM 650 C CA . LEU A 1 86 ? 6.039 2.667 -3.778 1.00 95.25 86 LEU A CA 1
ATOM 651 C C . LEU A 1 86 ? 4.587 2.857 -4.231 1.00 95.25 86 LEU A C 1
ATOM 653 O O . LEU A 1 86 ? 3.788 3.423 -3.492 1.00 95.25 86 LEU A O 1
ATOM 657 N N . VAL A 1 87 ? 4.214 2.365 -5.416 1.00 96.31 87 VAL A N 1
ATOM 658 C CA . VAL A 1 87 ? 2.820 2.444 -5.882 1.00 96.31 87 VAL A CA 1
ATOM 659 C C . VAL A 1 87 ? 1.886 1.649 -4.971 1.00 96.31 87 VAL A C 1
ATOM 661 O O . VAL A 1 87 ? 0.841 2.171 -4.583 1.00 96.31 87 VAL A O 1
ATOM 664 N N . ALA A 1 88 ? 2.258 0.427 -4.584 1.00 95.62 88 ALA A N 1
ATOM 665 C CA . ALA A 1 88 ? 1.452 -0.376 -3.667 1.00 95.62 88 ALA A CA 1
ATOM 666 C C . ALA A 1 88 ? 1.293 0.304 -2.297 1.00 95.62 88 ALA A C 1
ATOM 668 O O . ALA A 1 88 ? 0.178 0.396 -1.775 1.00 95.62 88 ALA A O 1
ATOM 669 N N . ALA A 1 89 ? 2.389 0.844 -1.755 1.00 95.31 89 ALA A N 1
ATOM 670 C CA . ALA A 1 89 ? 2.399 1.604 -0.512 1.00 95.31 89 ALA A CA 1
ATOM 671 C C . ALA A 1 89 ? 1.494 2.838 -0.593 1.00 95.31 89 ALA A C 1
ATOM 673 O O . ALA A 1 89 ? 0.716 3.078 0.327 1.00 95.31 89 ALA A O 1
ATOM 674 N N . LEU A 1 90 ? 1.538 3.590 -1.699 1.00 96.12 90 LEU A N 1
ATOM 675 C CA . LEU A 1 90 ? 0.700 4.773 -1.911 1.00 96.12 90 LEU A CA 1
ATOM 676 C C . LEU A 1 90 ? -0.789 4.427 -1.995 1.00 96.12 90 LEU A C 1
ATOM 678 O O . LEU A 1 90 ? -1.605 5.118 -1.386 1.00 96.12 90 LEU A O 1
ATOM 682 N N . VAL A 1 91 ? -1.153 3.351 -2.697 1.00 95.31 91 VAL A N 1
ATOM 683 C CA . VAL A 1 91 ? -2.547 2.878 -2.762 1.00 95.31 91 VAL A CA 1
ATOM 684 C C . VAL A 1 91 ? -3.043 2.484 -1.368 1.00 95.31 91 VAL A C 1
ATOM 686 O O . VAL A 1 91 ? -4.110 2.933 -0.938 1.00 95.31 91 VAL A O 1
ATOM 689 N N . GLY A 1 92 ? -2.246 1.711 -0.623 1.00 93.75 92 GLY A N 1
ATOM 690 C CA . GLY A 1 92 ? -2.562 1.345 0.757 1.00 93.75 92 GLY A CA 1
ATO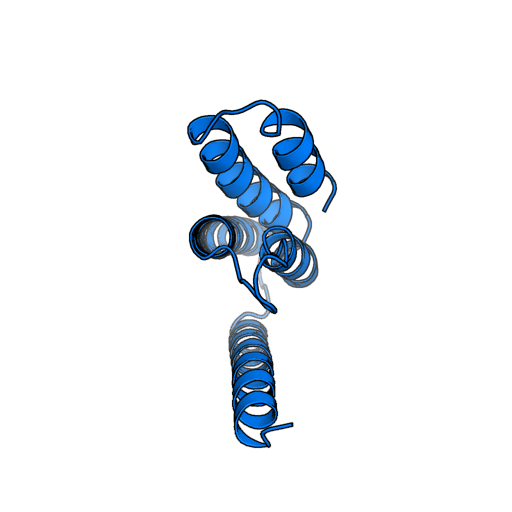M 691 C C . GLY A 1 92 ? -2.650 2.559 1.687 1.00 93.75 92 GLY A C 1
ATOM 692 O O . GLY A 1 92 ? -3.568 2.651 2.501 1.00 93.75 92 GLY A O 1
ATOM 693 N N . ALA A 1 93 ? -1.734 3.519 1.549 1.00 93.38 93 ALA A N 1
ATOM 694 C CA . ALA A 1 93 ? -1.697 4.737 2.351 1.00 93.38 93 ALA A CA 1
ATOM 695 C C . ALA A 1 93 ? -2.920 5.622 2.091 1.00 93.38 93 ALA A C 1
ATOM 697 O O . ALA A 1 93 ? -3.532 6.103 3.044 1.00 93.38 93 ALA A O 1
ATOM 698 N N . ALA A 1 94 ? -3.321 5.787 0.828 1.00 94.38 94 ALA A N 1
ATOM 699 C CA . ALA A 1 94 ? -4.520 6.533 0.458 1.00 94.38 94 ALA A CA 1
ATOM 700 C C . ALA A 1 94 ? -5.772 5.931 1.110 1.00 94.38 94 ALA A C 1
ATOM 702 O O . ALA A 1 94 ? -6.554 6.646 1.740 1.00 94.38 94 ALA A O 1
ATOM 703 N N . TYR A 1 95 ? -5.920 4.605 1.045 1.00 93.19 95 TYR A N 1
ATOM 704 C CA . TYR A 1 95 ? -7.019 3.913 1.716 1.00 93.19 95 TYR A CA 1
ATOM 705 C C . TYR A 1 95 ? -6.948 4.052 3.244 1.00 93.19 95 TYR A C 1
ATOM 707 O O . TYR A 1 95 ? -7.960 4.285 3.909 1.00 93.19 95 TYR A O 1
ATOM 715 N N . ARG A 1 96 ? -5.745 3.967 3.822 1.00 91.06 96 ARG A N 1
ATOM 716 C CA . ARG A 1 96 ? -5.553 4.090 5.269 1.00 91.06 96 ARG A CA 1
ATOM 717 C C . ARG A 1 96 ? -5.896 5.481 5.795 1.00 91.06 96 ARG A C 1
ATOM 719 O O . ARG A 1 96 ? -6.462 5.571 6.888 1.00 91.06 96 ARG A O 1
ATOM 726 N N . LEU A 1 97 ? -5.557 6.526 5.039 1.00 91.69 97 LEU A N 1
ATOM 727 C CA . LEU A 1 97 ? -5.931 7.910 5.331 1.00 91.69 97 LEU A CA 1
ATOM 728 C C . LEU A 1 97 ? -7.442 8.102 5.227 1.00 91.69 97 LEU A C 1
ATOM 730 O O . LEU A 1 97 ? -8.024 8.740 6.100 1.00 91.69 97 LEU A O 1
ATOM 734 N N . TRP A 1 98 ? -8.079 7.499 4.219 1.00 91.06 98 TRP A N 1
ATOM 735 C CA . TRP A 1 98 ? -9.532 7.547 4.055 1.00 91.06 98 TRP A CA 1
ATOM 736 C C . TRP A 1 98 ? -10.289 6.903 5.228 1.00 91.06 98 TRP A C 1
ATOM 738 O O . TRP A 1 98 ? -11.287 7.454 5.683 1.00 91.06 98 TRP A O 1
ATOM 748 N N . LEU A 1 99 ? -9.778 5.798 5.785 1.00 86.62 99 LEU A N 1
ATOM 749 C CA . LEU A 1 99 ? -10.314 5.184 7.012 1.00 86.62 99 LEU A CA 1
ATOM 750 C C . LEU A 1 99 ? -10.210 6.090 8.255 1.00 86.62 99 LEU A C 1
ATOM 752 O O . LEU A 1 99 ? -10.971 5.913 9.205 1.00 86.62 99 LEU A O 1
ATOM 756 N N . GLY A 1 100 ? -9.258 7.028 8.281 1.00 83.12 100 GLY A N 1
ATOM 757 C CA . GLY A 1 100 ? -9.045 7.938 9.405 1.00 83.12 100 GLY A CA 1
ATOM 758 C C . GLY A 1 100 ? -8.621 7.258 10.719 1.00 83.12 100 GLY A C 1
ATOM 759 O O . GLY A 1 100 ? -8.144 6.114 10.758 1.00 83.12 100 GLY A O 1
ATOM 760 N N . GLY A 1 101 ? -8.759 7.998 11.822 1.00 86.44 101 GLY A N 1
ATOM 761 C CA . GLY A 1 101 ? -8.397 7.571 13.180 1.00 86.44 101 GLY A CA 1
ATOM 762 C C . GLY A 1 101 ? -6.963 7.921 13.597 1.00 86.44 101 GLY A C 1
ATOM 763 O O . GLY A 1 101 ? -6.103 8.226 12.772 1.00 86.44 101 GLY A O 1
ATOM 764 N N . SER A 1 102 ? -6.685 7.854 14.902 1.00 82.31 102 SER A N 1
ATOM 765 C CA . SER A 1 102 ? -5.387 8.237 15.492 1.00 82.31 102 SER A CA 1
ATOM 766 C C . SER A 1 102 ? -4.203 7.420 14.955 1.00 82.31 102 SER A C 1
ATOM 768 O O . SER A 1 102 ? -3.094 7.931 14.842 1.00 82.31 102 SER A O 1
ATOM 770 N N . GLY A 1 103 ? -4.444 6.169 14.554 1.00 81.62 103 GLY A N 1
ATOM 771 C CA . GLY A 1 103 ? -3.446 5.288 13.943 1.00 81.62 103 GLY A CA 1
ATOM 772 C C . GLY A 1 103 ? -3.247 5.464 12.431 1.00 81.62 103 GLY A C 1
ATOM 773 O O . GLY A 1 103 ? -2.598 4.612 11.822 1.00 81.62 103 GLY A O 1
ATOM 774 N N . ALA A 1 104 ? -3.830 6.487 11.794 1.00 86.12 104 ALA A N 1
ATOM 775 C CA . ALA A 1 104 ? -3.692 6.697 10.350 1.00 86.12 104 ALA A CA 1
ATOM 776 C C . ALA A 1 104 ? -2.251 7.062 9.958 1.00 86.12 104 ALA A C 1
ATOM 778 O O . ALA A 1 104 ? -1.662 6.382 9.122 1.00 86.12 104 ALA A O 1
ATOM 779 N N . TRP A 1 105 ? -1.655 8.067 10.610 1.00 86.50 105 TRP A N 1
ATOM 780 C CA . TRP A 1 105 ? -0.291 8.522 10.312 1.00 86.50 105 TRP A CA 1
ATOM 781 C C . TRP A 1 105 ? 0.786 7.453 10.557 1.00 86.50 105 TRP A C 1
ATOM 783 O O . TRP A 1 105 ? 1.573 7.211 9.640 1.00 86.50 105 TRP A O 1
ATOM 793 N N . PRO A 1 106 ? 0.802 6.737 11.703 1.00 85.88 106 PRO A N 1
ATOM 794 C CA . PRO A 1 106 ? 1.725 5.619 11.897 1.00 85.88 106 PRO A CA 1
ATOM 795 C C . PRO A 1 106 ? 1.534 4.502 10.862 1.00 85.88 106 PRO A C 1
ATOM 797 O O . PRO A 1 106 ? 2.509 3.919 10.398 1.00 85.88 106 PRO A O 1
ATOM 800 N N . GLY A 1 107 ? 0.286 4.228 10.460 1.00 84.12 107 GLY A N 1
ATOM 801 C CA . GLY A 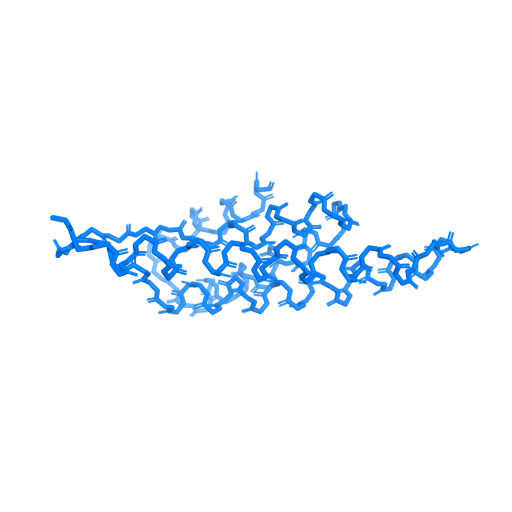1 107 ? -0.023 3.210 9.454 1.00 84.12 107 GLY A CA 1
ATOM 802 C C . GLY A 1 107 ? 0.402 3.587 8.032 1.00 84.12 107 GLY A C 1
ATOM 803 O O . GLY A 1 107 ? 0.712 2.707 7.239 1.00 84.12 107 GLY A O 1
ATOM 804 N N . VAL A 1 108 ? 0.431 4.879 7.696 1.00 89.31 108 VAL A N 1
ATOM 805 C CA . VAL A 1 108 ? 1.002 5.364 6.428 1.00 89.31 108 VAL A CA 1
ATOM 806 C C . VAL A 1 108 ? 2.524 5.279 6.461 1.00 89.31 108 VAL A C 1
ATOM 808 O O . VAL A 1 108 ? 3.130 4.809 5.501 1.00 89.31 108 VAL A O 1
ATOM 811 N N . ALA A 1 109 ? 3.141 5.691 7.572 1.00 89.19 109 ALA A N 1
ATOM 812 C CA . ALA A 1 109 ? 4.590 5.633 7.734 1.00 89.19 109 ALA A CA 1
ATOM 813 C C . ALA A 1 109 ? 5.123 4.196 7.611 1.00 89.19 109 ALA A C 1
ATOM 815 O O . ALA A 1 109 ? 6.139 3.988 6.952 1.00 89.19 109 ALA A O 1
ATOM 816 N N . SER A 1 110 ? 4.419 3.204 8.171 1.00 87.56 110 SER A N 1
ATOM 817 C CA . SER A 1 110 ? 4.831 1.802 8.049 1.00 87.56 110 SER A CA 1
ATOM 818 C C . SER A 1 110 ? 4.766 1.286 6.610 1.00 87.56 110 SER A C 1
ATOM 820 O O . SER A 1 110 ? 5.670 0.571 6.195 1.00 87.56 110 SER A O 1
ATOM 822 N N . LEU A 1 111 ? 3.760 1.684 5.823 1.00 90.12 111 LEU A N 1
ATOM 823 C CA . LEU A 1 111 ? 3.650 1.298 4.410 1.00 90.12 111 LEU A CA 1
ATOM 824 C C . LEU A 1 111 ? 4.752 1.913 3.548 1.00 90.12 111 LEU A C 1
ATOM 826 O O . LEU A 1 111 ? 5.277 1.238 2.673 1.00 90.12 111 LEU A O 1
ATOM 830 N N . ILE A 1 112 ? 5.089 3.185 3.776 1.00 89.00 112 ILE A N 1
ATOM 831 C CA . ILE A 1 112 ? 6.138 3.877 3.009 1.00 89.00 112 ILE A CA 1
ATOM 832 C C . ILE A 1 112 ? 7.534 3.373 3.399 1.00 89.00 112 ILE A C 1
ATOM 834 O O . ILE A 1 112 ? 8.433 3.367 2.564 1.00 89.00 112 ILE A O 1
ATOM 838 N N . GLY A 1 113 ? 7.720 2.963 4.656 1.00 84.38 113 GLY A N 1
ATOM 839 C CA . GLY A 1 113 ? 8.980 2.409 5.154 1.00 84.38 113 GLY A CA 1
ATOM 840 C C . GLY A 1 113 ? 9.188 0.913 4.890 1.00 84.38 113 GLY A C 1
ATOM 841 O O . GLY A 1 113 ? 10.200 0.386 5.346 1.00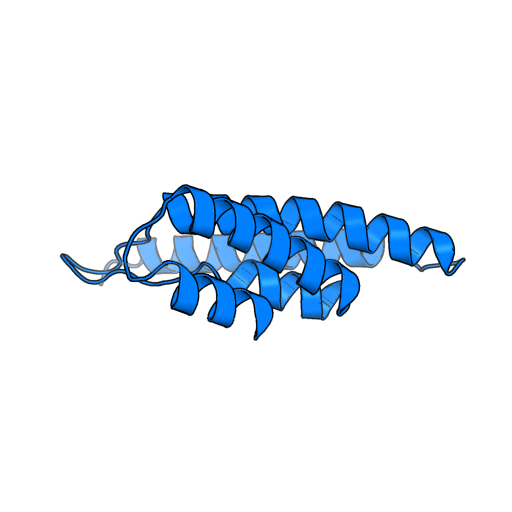 84.38 113 GLY A O 1
ATOM 842 N N . THR A 1 114 ? 8.240 0.243 4.224 1.00 82.06 114 THR A N 1
ATOM 843 C CA . THR A 1 114 ? 8.329 -1.176 3.830 1.00 82.06 114 THR A CA 1
ATOM 844 C C . THR A 1 114 ? 9.135 -1.329 2.545 1.00 82.06 114 THR A C 1
ATOM 846 O O . THR A 1 114 ? 9.998 -2.232 2.504 1.00 82.06 114 THR A O 1
#

Secondary structure (DSSP, 8-state):
--HHHHHHHHHHHHHHHHHHHHHHHT----SHHHHHHHHHHHHHHHHHHHHHHHHH--EEETTEE---THHHHHHHHHHH-HHHHHHHHHHHHHHHHHH-STTHHHHHHHHHT-

pLDDT: mean 81.47, std 11.26, range [45.22, 96.31]

Radius of gyration: 15.84 Å; chains: 1; bounding box: 24×39×44 Å

Foldseek 3Di:
DDVVVVVVVVVVVVVVVVVLVVVVVPDPDPDDVVLLVVLLVLLQVLLVVLLVQVVCQDDPDVVDTDNCNQVSLVVSCVRSNDSSSQSSLVSNLVSLVVVDDPCSVVSSVSSNVD